Protein AF-A0A840A5S4-F1 (afdb_monomer)

Foldseek 3Di:
DVVCCPPLVNQLVVLVVQLVVLVVVLVVVVVVPDDPVRVVVSVVSNVVSVVSNCCSPPVDPDPPPPPPDDD

Structure (mmCIF, N/CA/C/O backbone):
data_AF-A0A840A5S4-F1
#
_entry.id   AF-A0A840A5S4-F1
#
loop_
_atom_site.group_PDB
_atom_site.id
_atom_site.type_symbol
_atom_site.label_atom_id
_atom_site.label_alt_id
_atom_site.label_comp_id
_atom_site.label_asym_id
_atom_site.label_entity_id
_atom_site.label_seq_id
_atom_site.pdbx_PDB_ins_code
_atom_site.Cartn_x
_atom_site.Cartn_y
_atom_site.Cartn_z
_atom_site.occupancy
_atom_site.B_iso_or_equiv
_atom_site.auth_seq_id
_atom_site.auth_comp_id
_atom_site.auth_asym_id
_atom_site.auth_atom_id
_atom_site.pdbx_PDB_model_num
ATOM 1 N N . MET A 1 1 ? 12.615 -19.667 -7.357 1.00 49.53 1 MET A N 1
ATOM 2 C CA . MET A 1 1 ? 11.445 -18.787 -7.118 1.00 49.53 1 MET A CA 1
ATOM 3 C C . MET A 1 1 ? 11.849 -17.368 -6.709 1.00 49.53 1 MET A C 1
ATOM 5 O O . MET A 1 1 ? 11.313 -16.441 -7.295 1.00 49.53 1 MET A O 1
ATOM 9 N N . LEU A 1 2 ? 12.849 -17.166 -5.834 1.00 55.94 2 LEU A N 1
ATOM 10 C CA . LEU A 1 2 ? 13.393 -15.821 -5.538 1.00 55.94 2 LEU A CA 1
ATOM 11 C C . LEU A 1 2 ? 13.861 -15.046 -6.789 1.00 55.94 2 LEU A C 1
ATOM 13 O O . LEU A 1 2 ? 13.611 -13.856 -6.894 1.00 55.94 2 LEU A O 1
ATOM 17 N N . LYS A 1 3 ? 14.460 -15.719 -7.784 1.00 48.03 3 LYS A N 1
ATOM 18 C CA . LYS A 1 3 ? 14.872 -15.082 -9.055 1.00 48.03 3 LYS A CA 1
ATOM 19 C C . LYS A 1 3 ? 13.729 -14.402 -9.829 1.00 48.03 3 LYS A C 1
ATOM 21 O O . LYS A 1 3 ? 13.993 -13.470 -10.573 1.00 48.03 3 LYS A O 1
ATOM 26 N N . LEU A 1 4 ? 12.486 -14.862 -9.662 1.00 52.88 4 LEU A N 1
ATOM 27 C CA . LEU A 1 4 ? 11.306 -14.245 -10.278 1.00 52.88 4 LEU A CA 1
ATOM 28 C C . LEU A 1 4 ? 10.844 -13.011 -9.494 1.00 52.88 4 LEU A C 1
ATOM 30 O O . LEU A 1 4 ? 10.478 -12.026 -10.117 1.00 52.88 4 LEU A O 1
ATOM 34 N N . LEU A 1 5 ? 10.935 -13.032 -8.157 1.00 54.62 5 LEU A N 1
ATOM 35 C CA . LEU A 1 5 ? 10.657 -11.876 -7.287 1.00 54.62 5 LEU A CA 1
ATOM 36 C C . LEU A 1 5 ? 11.602 -10.695 -7.553 1.00 54.62 5 LEU A C 1
ATOM 38 O O . LEU A 1 5 ? 11.183 -9.549 -7.448 1.00 54.62 5 LEU A O 1
ATOM 42 N N . PHE A 1 6 ? 12.849 -10.980 -7.937 1.00 62.94 6 PHE A N 1
ATOM 43 C CA . PHE A 1 6 ? 13.851 -9.970 -8.300 1.00 62.94 6 PHE A CA 1
ATOM 44 C C . PHE A 1 6 ? 13.989 -9.754 -9.817 1.00 62.94 6 PHE A C 1
ATOM 46 O O . PHE A 1 6 ? 14.903 -9.065 -10.262 1.00 62.94 6 PHE A O 1
ATOM 53 N N . SER A 1 7 ? 13.102 -10.343 -10.627 1.00 68.25 7 SER A N 1
ATOM 54 C CA . SER A 1 7 ? 12.953 -9.959 -12.034 1.00 68.25 7 SER A CA 1
ATOM 55 C C . SER A 1 7 ? 12.219 -8.620 -12.109 1.00 68.25 7 SER A C 1
ATOM 57 O O . SER A 1 7 ? 11.358 -8.361 -11.269 1.00 68.25 7 SER A O 1
ATOM 59 N N . SER A 1 8 ? 12.500 -7.795 -13.124 1.00 70.44 8 SER A N 1
ATOM 60 C CA . SER A 1 8 ? 11.801 -6.517 -13.342 1.00 70.44 8 SER A CA 1
ATOM 61 C C . SER A 1 8 ? 10.280 -6.681 -13.293 1.00 70.44 8 SER A C 1
ATOM 63 O O . SER A 1 8 ? 9.597 -5.930 -12.606 1.00 70.44 8 SER A O 1
ATOM 65 N N . TRP A 1 9 ? 9.760 -7.740 -13.915 1.00 77.62 9 TRP A N 1
ATOM 66 C CA . TRP A 1 9 ? 8.335 -8.059 -13.902 1.00 77.62 9 TRP A CA 1
ATOM 67 C C . TRP A 1 9 ? 7.819 -8.410 -12.497 1.00 77.62 9 TRP A C 1
ATOM 69 O O . TRP A 1 9 ? 6.804 -7.878 -12.052 1.00 77.62 9 TRP A O 1
ATOM 79 N N . GLY A 1 10 ? 8.524 -9.274 -11.761 1.00 80.88 10 GLY A N 1
ATOM 80 C CA . GLY A 1 10 ? 8.104 -9.669 -10.414 1.00 80.88 10 GLY A CA 1
ATOM 81 C C . GLY A 1 10 ? 8.207 -8.537 -9.394 1.00 80.88 10 GLY A C 1
ATOM 82 O O . GLY A 1 10 ? 7.343 -8.427 -8.528 1.00 80.88 10 GLY A 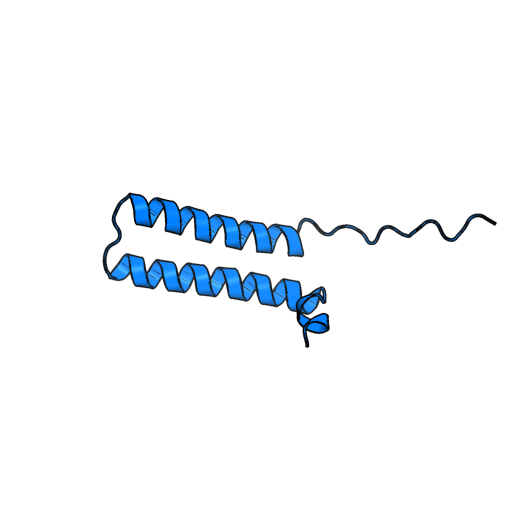O 1
ATOM 83 N N . ALA A 1 11 ? 9.200 -7.658 -9.527 1.00 84.19 11 ALA A N 1
ATOM 84 C CA . ALA A 1 11 ? 9.341 -6.472 -8.691 1.00 84.19 11 ALA A CA 1
ATOM 85 C C . ALA A 1 11 ? 8.223 -5.452 -8.968 1.00 84.19 11 ALA A C 1
ATOM 87 O O . ALA A 1 11 ? 7.660 -4.872 -8.033 1.00 84.19 11 ALA A O 1
ATOM 88 N N . GLU A 1 12 ? 7.857 -5.250 -10.239 1.00 85.00 12 GLU A N 1
ATOM 89 C CA . GLU A 1 12 ? 6.743 -4.381 -10.620 1.00 85.00 12 GLU A CA 1
ATOM 90 C C . GLU A 1 12 ? 5.433 -4.905 -10.010 1.00 85.00 12 GLU A C 1
ATOM 92 O O . GLU A 1 12 ? 4.794 -4.212 -9.212 1.00 85.00 12 GLU A O 1
ATOM 97 N N . TRP A 1 13 ? 5.047 -6.150 -10.285 1.00 89.56 13 TRP A N 1
ATOM 98 C CA . TRP A 1 13 ? 3.798 -6.702 -9.745 1.00 89.56 13 TRP A CA 1
ATOM 99 C C . TRP A 1 13 ? 3.821 -6.875 -8.223 1.00 89.56 13 TRP A C 1
ATOM 101 O O . TRP A 1 13 ? 2.816 -6.606 -7.566 1.00 89.56 13 TRP A O 1
ATOM 111 N N . GLY A 1 14 ? 4.970 -7.230 -7.645 1.00 91.38 14 GLY A N 1
ATOM 112 C CA . GLY A 1 14 ? 5.147 -7.363 -6.200 1.00 91.38 14 GLY A CA 1
ATOM 113 C C . GLY A 1 14 ? 4.942 -6.045 -5.456 1.00 91.38 14 GLY A C 1
ATOM 114 O O . GLY A 1 14 ? 4.216 -6.005 -4.465 1.00 91.38 14 GLY A O 1
ATOM 115 N N . THR A 1 15 ? 5.502 -4.942 -5.961 1.00 92.12 15 THR A N 1
ATOM 116 C CA . THR A 1 15 ? 5.289 -3.618 -5.353 1.00 92.12 15 THR A CA 1
ATOM 117 C C . THR A 1 15 ? 3.872 -3.084 -5.568 1.00 92.12 15 THR A C 1
ATOM 119 O O . THR A 1 15 ? 3.349 -2.417 -4.681 1.00 92.12 15 THR A O 1
ATOM 122 N N . ALA A 1 16 ? 3.206 -3.406 -6.686 1.00 92.62 16 ALA A N 1
ATOM 123 C CA . ALA A 1 16 ? 1.781 -3.080 -6.857 1.00 92.62 16 ALA A CA 1
ATOM 124 C C . ALA A 1 16 ? 0.903 -3.820 -5.840 1.00 92.62 16 ALA A C 1
ATOM 126 O O . ALA A 1 16 ? 0.059 -3.206 -5.188 1.00 92.62 16 ALA A O 1
ATOM 127 N N . ALA A 1 17 ? 1.126 -5.127 -5.682 1.00 95.50 17 ALA A N 1
ATOM 128 C CA . ALA A 1 17 ? 0.416 -5.930 -4.697 1.00 95.50 17 ALA A CA 1
ATOM 129 C C . ALA A 1 17 ? 0.667 -5.407 -3.275 1.00 95.50 17 ALA A C 1
ATOM 131 O O . ALA A 1 17 ? -0.273 -5.301 -2.492 1.00 95.50 17 ALA A O 1
ATOM 1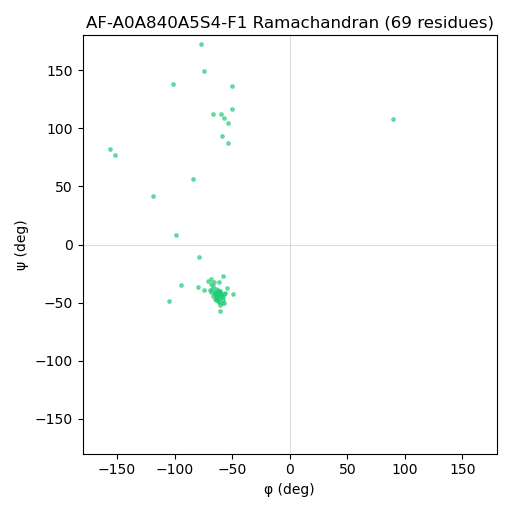32 N N . LEU A 1 18 ? 1.907 -5.015 -2.960 1.00 96.06 18 LEU A N 1
ATOM 133 C CA . LEU A 1 18 ? 2.254 -4.425 -1.669 1.00 96.06 18 LEU A CA 1
ATOM 134 C C . LEU A 1 18 ? 1.419 -3.175 -1.371 1.00 96.06 18 LEU A C 1
ATOM 136 O O . LEU A 1 18 ? 0.818 -3.106 -0.303 1.00 96.06 18 LEU A O 1
ATOM 140 N N . VAL A 1 19 ? 1.334 -2.222 -2.308 1.00 96.94 19 VAL A N 1
ATOM 141 C CA . VAL A 1 19 ? 0.507 -1.013 -2.136 1.00 96.94 19 VAL A CA 1
ATOM 142 C C . VAL A 1 19 ? -0.950 -1.396 -1.879 1.00 96.94 19 VAL A C 1
ATOM 144 O O . VAL A 1 19 ? -1.548 -0.921 -0.917 1.00 96.94 19 VAL A O 1
ATOM 147 N N . PHE A 1 20 ? -1.506 -2.307 -2.683 1.00 97.31 20 PHE A N 1
ATOM 148 C CA . PHE A 1 20 ? -2.886 -2.762 -2.524 1.00 97.31 20 PHE A CA 1
ATOM 149 C C . PHE A 1 20 ? -3.146 -3.375 -1.142 1.00 97.31 20 PHE A C 1
ATOM 151 O O . PHE A 1 20 ? -4.090 -2.977 -0.460 1.00 97.31 20 PHE A O 1
ATOM 158 N N . PHE A 1 21 ? -2.307 -4.315 -0.699 1.00 98.00 21 PHE A N 1
ATOM 159 C CA . PHE A 1 21 ? -2.489 -4.984 0.589 1.00 98.00 21 PHE A CA 1
ATOM 160 C C . PHE A 1 21 ? -2.285 -4.042 1.775 1.00 98.00 21 PHE A C 1
ATOM 162 O O . PHE A 1 21 ? -3.044 -4.121 2.740 1.00 98.00 21 PHE A O 1
ATOM 169 N N . VAL A 1 22 ? -1.313 -3.128 1.701 1.00 98.00 22 VAL A N 1
ATOM 170 C CA . VAL A 1 22 ? -1.101 -2.108 2.738 1.00 98.00 22 VAL A CA 1
ATOM 171 C C . VAL A 1 22 ? -2.329 -1.205 2.838 1.00 98.00 22 VAL A C 1
ATOM 173 O O . VAL A 1 22 ? -2.862 -1.025 3.931 1.00 98.00 22 VAL A O 1
ATOM 176 N N . SER A 1 23 ? -2.841 -0.699 1.714 1.00 96.88 23 SER A N 1
ATOM 177 C CA . SER A 1 23 ? -4.061 0.115 1.696 1.00 96.88 23 SER A CA 1
ATOM 178 C C . SER A 1 23 ? -5.288 -0.650 2.199 1.00 96.88 23 SER A C 1
ATOM 180 O O . SER A 1 23 ? -6.065 -0.100 2.976 1.00 96.88 23 SER A O 1
ATOM 182 N N . ALA A 1 24 ? -5.454 -1.919 1.815 1.00 97.75 24 ALA A N 1
ATOM 183 C CA . ALA A 1 24 ? -6.557 -2.759 2.280 1.00 97.75 24 ALA A CA 1
ATOM 184 C C . ALA A 1 24 ? -6.498 -3.002 3.798 1.00 97.75 24 ALA A C 1
ATOM 186 O O . ALA A 1 24 ? -7.513 -2.879 4.484 1.00 97.75 24 ALA A O 1
ATOM 187 N N . ALA A 1 25 ? -5.311 -3.295 4.337 1.00 97.25 25 ALA A N 1
ATOM 188 C CA . ALA A 1 25 ? -5.107 -3.473 5.771 1.00 97.25 25 ALA A CA 1
ATOM 189 C C . ALA A 1 25 ? -5.402 -2.178 6.541 1.00 97.25 25 ALA A C 1
ATOM 191 O O . ALA A 1 25 ? -6.141 -2.202 7.523 1.00 97.25 25 ALA A O 1
ATOM 192 N N . VAL A 1 26 ? -4.895 -1.038 6.062 1.00 97.50 26 VAL A N 1
ATOM 193 C CA . VAL A 1 26 ? -5.186 0.276 6.653 1.00 97.50 26 VAL A CA 1
ATOM 194 C C . VAL A 1 26 ? -6.683 0.578 6.615 1.00 97.50 26 VAL A C 1
ATOM 196 O O . VAL A 1 26 ? -7.229 1.003 7.627 1.00 97.50 26 VAL A O 1
ATOM 199 N N . GLY A 1 27 ? -7.369 0.312 5.500 1.00 96.12 27 GLY A N 1
ATOM 200 C CA . GLY A 1 27 ? -8.817 0.501 5.388 1.00 96.12 27 GLY A CA 1
ATOM 201 C C . GLY A 1 27 ? -9.605 -0.344 6.390 1.00 96.12 27 GLY A C 1
ATOM 202 O O . GLY A 1 27 ? -10.542 0.153 7.015 1.00 96.12 27 GLY A O 1
ATOM 203 N N . ARG A 1 28 ? -9.185 -1.595 6.613 1.00 97.25 28 ARG A N 1
ATOM 204 C CA . ARG A 1 28 ? -9.769 -2.461 7.644 1.00 97.25 28 ARG A CA 1
ATOM 205 C C . ARG A 1 28 ? -9.600 -1.861 9.044 1.00 97.25 28 ARG A C 1
ATOM 207 O O . ARG A 1 28 ? -10.589 -1.725 9.756 1.00 97.25 28 ARG A O 1
ATOM 214 N N . PHE A 1 29 ? -8.382 -1.484 9.431 1.00 95.12 29 PHE A N 1
ATOM 215 C CA . PHE A 1 29 ? -8.143 -0.899 10.755 1.00 95.12 29 PHE A CA 1
ATOM 216 C C . PHE A 1 29 ? -8.8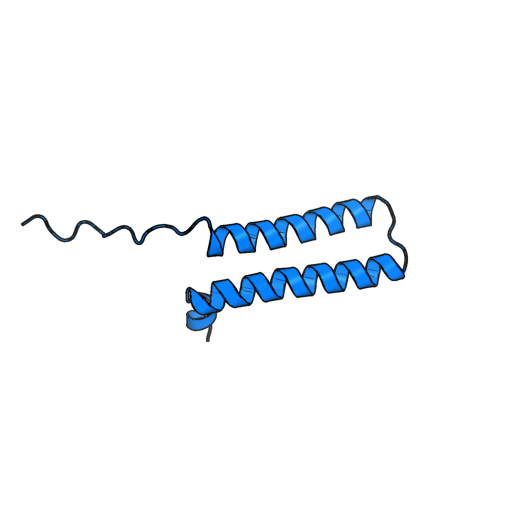27 0.463 10.919 1.00 95.12 29 PHE A C 1
ATOM 218 O O . PHE A 1 29 ? -9.301 0.787 12.003 1.00 95.12 29 PHE A O 1
ATOM 225 N N . ALA A 1 30 ? -8.957 1.238 9.839 1.00 95.56 30 ALA A N 1
ATOM 226 C CA . ALA A 1 30 ? -9.686 2.501 9.851 1.00 95.56 30 ALA A CA 1
ATOM 227 C C . ALA A 1 30 ? -11.167 2.296 10.198 1.00 95.56 30 ALA A C 1
ATOM 229 O O . ALA A 1 30 ? -11.720 3.091 10.954 1.00 95.56 30 ALA A O 1
ATOM 230 N N . ALA A 1 31 ? -11.787 1.221 9.696 1.00 96.69 31 ALA A N 1
ATOM 231 C CA . ALA A 1 31 ? -13.174 0.869 10.003 1.00 96.69 31 ALA A CA 1
ATOM 232 C C . ALA A 1 31 ? -13.379 0.418 11.461 1.00 96.69 31 ALA A C 1
ATOM 234 O O . ALA A 1 31 ? -14.453 0.631 12.018 1.00 96.69 31 ALA A O 1
ATOM 235 N N . GLU A 1 32 ? -12.358 -0.173 12.089 1.00 95.56 32 GLU A N 1
ATOM 236 C CA . GLU A 1 32 ? -12.370 -0.554 13.512 1.00 95.56 32 GLU A CA 1
ATOM 237 C C . GLU A 1 32 ? -12.113 0.651 14.447 1.00 95.56 32 GLU A C 1
ATOM 239 O O . GLU A 1 32 ? -12.349 0.566 15.651 1.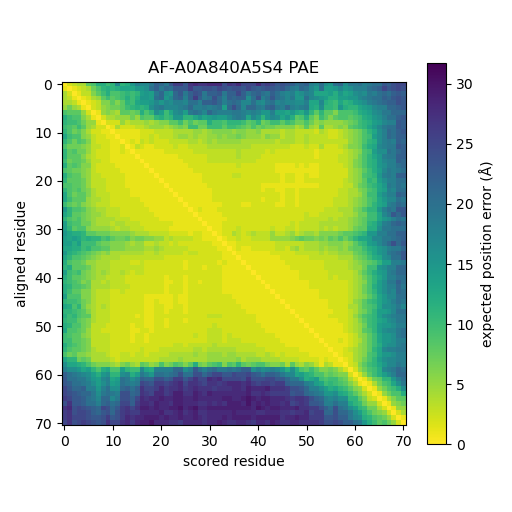00 95.56 32 GLU A O 1
ATOM 244 N N . GLY A 1 33 ? -11.695 1.793 13.888 1.00 94.00 33 GLY A N 1
ATOM 245 C CA . GLY A 1 33 ? -11.380 3.018 14.616 1.00 94.00 33 GLY A CA 1
ATOM 246 C C . GLY A 1 33 ? -9.911 3.068 15.034 1.00 94.00 33 GLY A C 1
ATOM 247 O O . GLY A 1 33 ? -9.482 2.377 15.954 1.00 94.00 33 GLY A O 1
ATOM 248 N N . MET A 1 34 ? -9.137 3.936 14.377 1.00 96.94 34 MET A N 1
ATOM 249 C CA . MET A 1 34 ? -7.726 4.163 14.700 1.00 96.94 34 MET A CA 1
ATOM 250 C C . MET A 1 34 ? -7.522 5.443 15.511 1.00 96.94 34 MET A C 1
ATOM 252 O O . MET A 1 34 ? -8.090 6.492 15.200 1.00 96.94 34 MET A O 1
ATOM 256 N N . ASN A 1 35 ? -6.650 5.373 16.517 1.00 97.31 35 ASN A N 1
ATOM 257 C CA . ASN A 1 35 ? -6.169 6.550 17.237 1.00 97.31 35 ASN A CA 1
ATOM 258 C C . ASN A 1 35 ? -5.102 7.316 16.430 1.00 97.31 35 ASN A C 1
ATOM 260 O O . ASN A 1 35 ? -4.613 6.849 15.400 1.00 97.31 35 ASN A O 1
ATOM 264 N N . THR A 1 36 ? -4.702 8.495 16.912 1.00 96.94 36 THR A N 1
ATOM 265 C CA . THR A 1 36 ? -3.749 9.374 16.212 1.00 96.94 36 THR A CA 1
ATOM 266 C C . THR A 1 36 ? -2.420 8.689 15.889 1.00 96.94 36 THR A C 1
ATOM 268 O O . THR A 1 36 ? -1.901 8.844 14.786 1.00 96.94 36 THR A O 1
ATOM 271 N N . LEU A 1 37 ? -1.868 7.902 16.818 1.00 97.31 37 LEU A N 1
ATOM 272 C CA . LEU A 1 37 ? -0.577 7.241 16.614 1.00 97.31 37 LEU A CA 1
ATOM 273 C C . LEU A 1 37 ? -0.674 6.143 15.542 1.00 97.31 37 LEU A C 1
ATOM 275 O O . LEU A 1 37 ? 0.219 6.004 14.706 1.00 97.31 37 LEU A O 1
ATOM 279 N N . GLN A 1 38 ? -1.781 5.398 15.542 1.00 96.94 38 GLN A N 1
ATOM 280 C CA . GLN A 1 38 ? -2.078 4.378 14.537 1.00 96.94 38 GLN A CA 1
ATOM 281 C 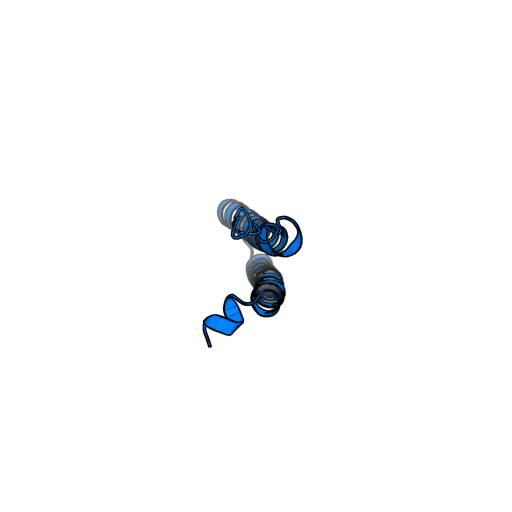C . GLN A 1 38 ? -2.257 4.999 13.149 1.00 96.94 38 GLN A C 1
ATOM 283 O O . GLN A 1 38 ? -1.704 4.477 12.185 1.00 96.94 38 GLN A O 1
ATOM 288 N N . TRP A 1 39 ? -2.930 6.149 13.047 1.00 96.69 39 TRP A N 1
ATOM 289 C CA . TRP A 1 39 ? -3.034 6.900 11.792 1.00 96.69 39 TRP A CA 1
ATOM 290 C C . TRP A 1 39 ? -1.675 7.360 11.265 1.00 96.69 39 TRP A C 1
ATOM 292 O O . TRP A 1 39 ? -1.393 7.178 10.082 1.00 96.69 39 TRP A O 1
ATOM 302 N N . CYS A 1 40 ? -0.805 7.896 12.126 1.00 98.06 40 CYS A N 1
ATOM 303 C CA . CYS A 1 40 ? 0.552 8.277 11.727 1.00 98.06 40 CYS A CA 1
ATOM 304 C C . CYS A 1 40 ? 1.329 7.080 11.159 1.00 98.06 40 CYS A C 1
ATOM 306 O O . CYS A 1 40 ? 1.954 7.186 10.100 1.00 98.06 40 CYS A O 1
ATOM 308 N N . GLY A 1 41 ? 1.252 5.924 11.826 1.00 97.44 41 GLY A N 1
ATOM 309 C CA . GLY A 1 41 ? 1.869 4.686 11.348 1.00 97.44 41 GLY A CA 1
ATOM 310 C C . GLY A 1 41 ? 1.269 4.196 10.027 1.00 97.44 41 GLY A C 1
ATOM 311 O O . GLY A 1 41 ? 2.008 3.851 9.107 1.00 97.44 41 GLY A O 1
ATOM 312 N N . ALA A 1 42 ? -0.058 4.228 9.899 1.00 97.56 42 ALA A N 1
ATOM 313 C CA . ALA A 1 42 ? -0.782 3.814 8.702 1.00 97.56 42 ALA A CA 1
ATOM 314 C C . ALA A 1 42 ? -0.421 4.671 7.479 1.00 97.56 42 ALA A C 1
ATOM 316 O O . ALA A 1 42 ? -0.101 4.132 6.420 1.00 97.56 42 ALA A O 1
ATOM 317 N N . ILE A 1 43 ? -0.402 5.999 7.634 1.00 97.62 43 ILE A N 1
ATOM 318 C CA . ILE A 1 43 ? 0.016 6.932 6.579 1.00 97.62 43 ILE A CA 1
ATOM 319 C C . ILE A 1 43 ? 1.468 6.656 6.182 1.00 97.62 43 ILE A C 1
ATOM 321 O O . ILE A 1 43 ? 1.771 6.543 4.996 1.00 97.62 43 ILE A O 1
ATOM 325 N N . THR A 1 44 ? 2.355 6.478 7.165 1.00 98.12 44 THR A N 1
ATOM 326 C CA . THR A 1 44 ? 3.768 6.159 6.915 1.00 98.12 44 THR A CA 1
ATOM 327 C C . THR 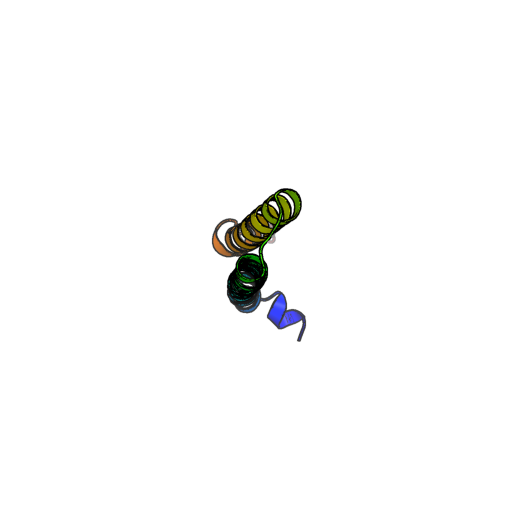A 1 44 ? 3.920 4.857 6.127 1.00 98.12 44 THR A C 1
ATOM 329 O O . THR A 1 44 ? 4.679 4.812 5.161 1.00 98.12 44 THR A O 1
ATOM 332 N N . ALA A 1 45 ? 3.166 3.812 6.476 1.00 97.62 45 ALA A N 1
ATOM 333 C CA . ALA A 1 45 ? 3.201 2.530 5.776 1.00 97.62 45 ALA A CA 1
ATOM 334 C C . ALA A 1 45 ? 2.711 2.649 4.323 1.00 97.62 45 ALA A C 1
ATOM 336 O O . ALA A 1 45 ? 3.344 2.112 3.411 1.00 97.62 45 ALA A O 1
ATOM 337 N N . VAL A 1 46 ? 1.622 3.390 4.088 1.00 97.88 46 VAL A N 1
ATOM 338 C CA . VAL A 1 46 ? 1.114 3.649 2.733 1.00 97.88 46 VAL A CA 1
ATOM 339 C C . VAL A 1 46 ? 2.162 4.396 1.909 1.00 97.88 46 VAL A C 1
ATOM 341 O O . VAL A 1 46 ? 2.514 3.940 0.821 1.00 97.88 46 VAL A O 1
ATOM 344 N N . LEU A 1 47 ? 2.735 5.479 2.439 1.00 97.88 47 LEU A N 1
ATOM 345 C CA . LEU A 1 47 ? 3.775 6.246 1.748 1.00 97.88 47 LEU A CA 1
ATOM 346 C C . LEU A 1 47 ? 5.025 5.406 1.462 1.00 97.88 47 LEU A C 1
ATOM 348 O O . LEU A 1 47 ? 5.571 5.481 0.362 1.00 97.88 47 LEU A O 1
ATOM 352 N N . ALA A 1 48 ? 5.451 4.563 2.403 1.00 97.31 48 ALA A N 1
ATOM 353 C CA . ALA A 1 48 ? 6.571 3.648 2.203 1.00 97.31 48 ALA A CA 1
ATOM 354 C C . ALA A 1 48 ? 6.291 2.636 1.079 1.00 97.31 48 ALA A C 1
ATOM 356 O O . ALA A 1 48 ? 7.150 2.405 0.228 1.00 97.31 48 ALA A O 1
ATOM 357 N N . SER A 1 49 ? 5.075 2.081 1.018 1.00 96.69 49 SER A N 1
ATOM 358 C CA . SER A 1 49 ? 4.684 1.149 -0.048 1.00 96.69 49 SER A CA 1
ATOM 359 C C . SER A 1 49 ? 4.670 1.816 -1.429 1.00 96.69 49 SER A C 1
ATOM 361 O O . SER A 1 49 ? 5.184 1.251 -2.397 1.00 96.69 49 SER A O 1
ATOM 363 N N . ILE A 1 50 ? 4.166 3.053 -1.515 1.00 96.44 50 ILE A N 1
ATOM 364 C CA . ILE A 1 50 ? 4.177 3.855 -2.744 1.00 96.44 50 ILE A CA 1
ATOM 365 C C . ILE A 1 50 ? 5.617 4.180 -3.143 1.00 96.44 50 ILE A C 1
ATOM 367 O O . ILE A 1 50 ? 5.976 4.046 -4.309 1.00 96.44 50 ILE A O 1
ATOM 371 N N . THR A 1 51 ? 6.466 4.542 -2.182 1.00 95.69 51 THR A N 1
ATOM 372 C CA . THR A 1 51 ? 7.884 4.837 -2.432 1.00 95.69 51 THR A CA 1
ATOM 373 C C . THR A 1 51 ? 8.607 3.617 -2.998 1.00 95.69 51 THR A C 1
ATOM 375 O O . THR A 1 51 ? 9.351 3.749 -3.964 1.00 95.69 51 THR A O 1
ATOM 378 N N . ALA A 1 52 ? 8.336 2.413 -2.484 1.00 93.06 52 ALA A N 1
ATOM 379 C CA . ALA A 1 52 ? 8.874 1.176 -3.051 1.00 93.06 52 ALA A CA 1
ATOM 380 C C . ALA A 1 52 ? 8.398 0.948 -4.499 1.00 93.06 52 ALA A C 1
ATOM 382 O O . ALA A 1 52 ? 9.188 0.576 -5.366 1.00 93.06 52 ALA A O 1
ATOM 383 N N . ALA A 1 53 ? 7.122 1.219 -4.793 1.00 92.50 53 ALA A N 1
ATOM 384 C CA . ALA A 1 53 ? 6.587 1.143 -6.151 1.00 92.50 53 ALA A CA 1
ATOM 385 C C . ALA A 1 53 ? 7.227 2.168 -7.107 1.00 92.50 53 ALA A C 1
ATOM 387 O O . ALA A 1 53 ? 7.479 1.831 -8.267 1.00 92.50 53 ALA A O 1
ATOM 388 N N . VAL A 1 54 ? 7.507 3.385 -6.629 1.00 93.06 54 VAL A N 1
ATOM 389 C CA . VAL A 1 54 ? 8.229 4.437 -7.366 1.00 93.06 54 VAL A CA 1
ATOM 390 C C . VAL A 1 54 ? 9.678 4.026 -7.606 1.00 93.06 54 VAL A C 1
ATOM 392 O O . VAL A 1 54 ? 10.149 4.141 -8.733 1.00 93.06 54 VAL A O 1
ATOM 395 N N . ALA A 1 55 ? 10.359 3.477 -6.601 1.00 90.00 55 ALA A N 1
ATOM 396 C CA . ALA A 1 55 ? 11.730 3.004 -6.745 1.00 90.00 55 ALA A CA 1
ATOM 397 C C . ALA A 1 55 ? 11.849 1.952 -7.859 1.00 90.00 55 ALA A C 1
ATOM 399 O O . ALA A 1 55 ? 12.741 2.031 -8.691 1.00 90.00 55 ALA A O 1
ATOM 400 N N . VAL A 1 56 ? 10.901 1.015 -7.943 1.00 88.38 56 VAL A N 1
ATOM 401 C CA . VAL A 1 56 ? 10.927 -0.032 -8.978 1.00 88.38 56 VAL A CA 1
ATOM 402 C C . VAL A 1 56 ? 10.541 0.487 -10.369 1.00 88.38 56 VAL A C 1
ATOM 404 O O . VAL A 1 56 ? 11.105 0.052 -11.372 1.00 88.38 56 VAL A O 1
ATOM 407 N N . ARG A 1 57 ? 9.548 1.379 -10.463 1.00 84.50 57 ARG A N 1
ATOM 408 C CA . ARG A 1 57 ? 8.969 1.783 -11.760 1.00 84.50 57 ARG A CA 1
ATOM 409 C C . ARG A 1 57 ? 9.581 3.043 -12.355 1.00 84.50 57 ARG A C 1
ATOM 411 O O . ARG A 1 57 ? 9.640 3.155 -13.577 1.00 84.50 57 ARG A O 1
ATOM 418 N N . VAL A 1 58 ? 9.965 3.989 -11.505 1.00 86.81 58 VAL A N 1
ATOM 419 C CA . VAL A 1 58 ? 10.404 5.338 -11.885 1.00 86.81 58 VAL A CA 1
ATOM 420 C C . VAL A 1 58 ? 11.913 5.458 -11.750 1.00 86.81 58 VAL A C 1
ATOM 422 O O . VAL A 1 58 ? 12.568 5.895 -12.691 1.00 86.81 58 VAL A O 1
ATOM 425 N N . TRP A 1 59 ? 12.480 5.027 -10.621 1.00 85.62 59 TRP A N 1
ATOM 426 C CA . TRP A 1 59 ? 13.931 5.028 -10.400 1.00 85.62 59 TRP A CA 1
ATOM 427 C C . TRP A 1 59 ? 14.577 3.776 -10.991 1.00 85.62 59 TRP A C 1
ATOM 429 O O . TRP A 1 59 ? 15.234 3.001 -10.301 1.00 85.62 59 TRP A O 1
ATOM 439 N N . LYS A 1 60 ? 14.362 3.550 -12.288 1.00 66.62 60 LYS A N 1
ATO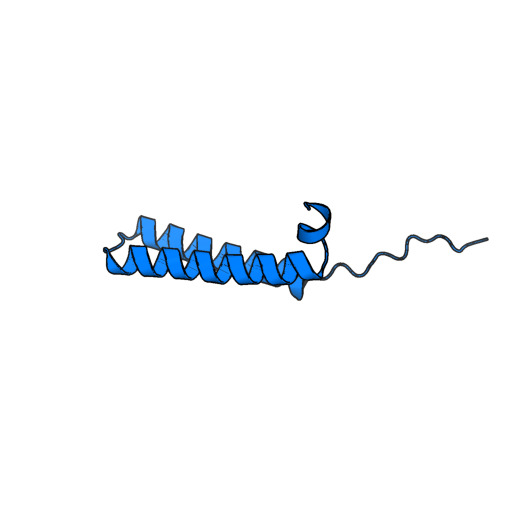M 440 C CA . LYS A 1 60 ? 15.083 2.502 -13.005 1.00 66.62 60 LYS A CA 1
ATOM 441 C C . LYS A 1 60 ? 16.554 2.901 -13.057 1.00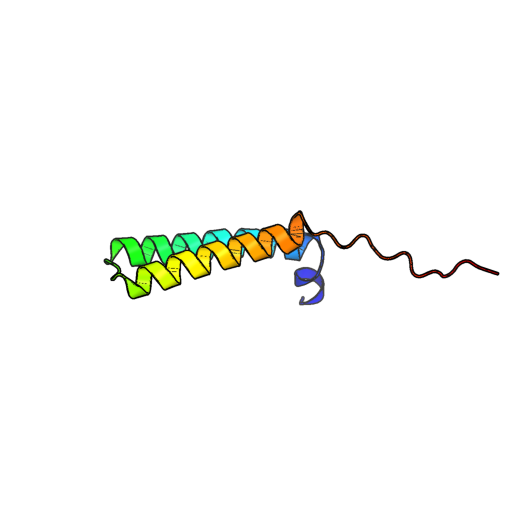 66.62 60 LYS A C 1
ATOM 443 O O . LYS A 1 60 ? 16.892 3.855 -13.752 1.00 66.62 60 LYS A O 1
ATOM 448 N N . ASP A 1 61 ? 17.413 2.164 -12.358 1.00 63.41 61 ASP A N 1
ATOM 449 C CA . ASP A 1 61 ? 18.832 2.160 -12.691 1.00 63.41 61 ASP A CA 1
ATOM 450 C C . ASP A 1 61 ? 18.927 1.661 -14.137 1.00 63.41 61 ASP A C 1
ATOM 452 O O . ASP A 1 61 ? 18.567 0.515 -14.437 1.00 63.41 61 ASP A O 1
ATOM 456 N N . GLU A 1 62 ? 19.336 2.530 -15.066 1.00 58.78 62 GLU A N 1
ATOM 457 C CA . GLU A 1 62 ? 19.764 2.062 -16.381 1.00 58.78 62 GLU A CA 1
ATOM 458 C C . GLU A 1 62 ? 20.780 0.939 -16.148 1.00 58.78 62 GLU A C 1
ATOM 460 O O . GLU A 1 62 ? 21.629 1.075 -15.259 1.00 58.78 62 GLU A O 1
ATOM 465 N N . PRO A 1 63 ? 20.720 -0.184 -16.891 1.00 56.81 63 PRO A N 1
ATOM 466 C CA . PRO A 1 63 ? 21.760 -1.185 -16.774 1.00 56.81 63 PRO A CA 1
ATOM 467 C C . PRO A 1 63 ? 23.065 -0.470 -17.097 1.00 56.81 63 PRO A C 1
ATOM 469 O O . PRO A 1 63 ? 23.288 -0.080 -18.245 1.00 56.81 63 PRO A O 1
ATOM 472 N N . VAL A 1 64 ? 23.903 -0.255 -16.079 1.00 54.88 64 VAL A N 1
ATOM 473 C CA . VAL A 1 64 ? 25.268 0.215 -16.265 1.00 54.88 64 VAL A CA 1
ATOM 474 C C . VAL A 1 64 ? 25.856 -0.775 -17.252 1.00 54.88 64 VAL A C 1
ATOM 476 O O . VAL A 1 64 ? 26.103 -1.930 -16.899 1.00 54.88 64 VAL A O 1
ATOM 479 N N . LYS A 1 65 ? 26.003 -0.361 -18.518 1.00 51.97 65 LYS A N 1
ATOM 480 C CA . LYS A 1 65 ? 26.827 -1.075 -19.482 1.00 51.97 65 LYS A CA 1
ATOM 481 C C . LYS A 1 65 ? 28.201 -1.069 -18.843 1.00 51.97 65 LYS A C 1
ATOM 483 O O . LYS A 1 65 ? 28.923 -0.077 -18.932 1.00 51.97 65 LYS A O 1
ATOM 488 N N . ALA A 1 66 ? 28.508 -2.133 -18.104 1.00 51.62 66 ALA A N 1
ATOM 489 C CA . ALA A 1 66 ? 29.839 -2.386 -17.613 1.00 51.62 66 ALA A CA 1
ATOM 490 C C . ALA A 1 66 ? 30.729 -2.237 -18.842 1.00 51.62 66 ALA A C 1
ATOM 492 O O . ALA A 1 66 ? 30.508 -2.909 -19.848 1.00 51.62 66 ALA A O 1
ATOM 493 N N . ARG A 1 67 ? 31.619 -1.243 -18.789 1.00 52.88 67 ARG A N 1
ATOM 494 C CA . ARG A 1 67 ? 32.634 -0.943 -19.795 1.00 52.88 67 ARG A CA 1
ATOM 495 C C . ARG A 1 67 ? 33.437 -2.226 -20.026 1.00 52.88 67 ARG A C 1
ATOM 497 O O . ARG A 1 67 ? 34.419 -2.479 -19.346 1.00 52.88 67 ARG A O 1
ATOM 504 N N . ALA A 1 68 ? 32.960 -3.053 -20.938 1.00 51.75 68 ALA A N 1
ATOM 505 C CA . ALA A 1 68 ? 33.613 -4.249 -21.439 1.00 51.75 68 ALA A CA 1
ATOM 506 C C . ALA A 1 68 ? 33.829 -4.067 -22.942 1.00 51.75 68 ALA A C 1
ATOM 508 O O . ALA A 1 68 ? 33.534 -4.955 -23.728 1.00 51.75 68 ALA A O 1
ATOM 509 N N . ASP A 1 69 ? 34.245 -2.859 -23.325 1.00 50.62 69 ASP A N 1
ATOM 510 C CA . ASP A 1 69 ? 34.672 -2.571 -24.685 1.00 50.62 69 ASP A CA 1
ATOM 511 C C . ASP A 1 69 ? 35.610 -1.359 -24.665 1.00 50.62 69 ASP A C 1
ATOM 513 O O . ASP A 1 69 ? 35.206 -0.197 -24.785 1.00 50.62 69 ASP A O 1
ATOM 517 N N . ARG A 1 70 ? 36.873 -1.632 -24.348 1.00 44.62 70 ARG A N 1
ATOM 518 C CA . ARG A 1 70 ? 37.993 -0.811 -24.795 1.00 44.62 70 ARG A CA 1
ATOM 519 C C . ARG A 1 70 ? 39.212 -1.717 -24.885 1.00 44.62 70 ARG A C 1
ATOM 521 O O . ARG A 1 70 ? 40.033 -1.744 -23.968 1.00 44.62 70 ARG A O 1
ATOM 528 N N . ASP A 1 71 ? 39.221 -2.493 -25.963 1.00 45.91 71 ASP A N 1
ATOM 529 C CA . ASP A 1 71 ? 40.453 -2.965 -26.595 1.00 45.91 71 ASP A CA 1
ATOM 530 C C . ASP A 1 71 ? 41.336 -1.764 -26.991 1.00 45.91 71 ASP A C 1
ATOM 532 O O . ASP A 1 71 ? 40.777 -0.706 -27.389 1.00 45.91 71 ASP A O 1
#

Nearest PDB structures (foldseek):
  5j73-assembly2_C  TM=8.076E-01  e=2.525E+00  synthetic construct

Radius of gyration: 17.58 Å; Cα contacts (8 Å, |Δi|>4): 31; chains: 1; bounding box: 54×28×44 Å

pLDDT: mean 83.26, std 18.21, range [44.62, 98.12]

Sequence (71 aa):
MLKLLFSSWGAEWGTAALVFFVSAAVGRFAAEGMNTLQWCGAI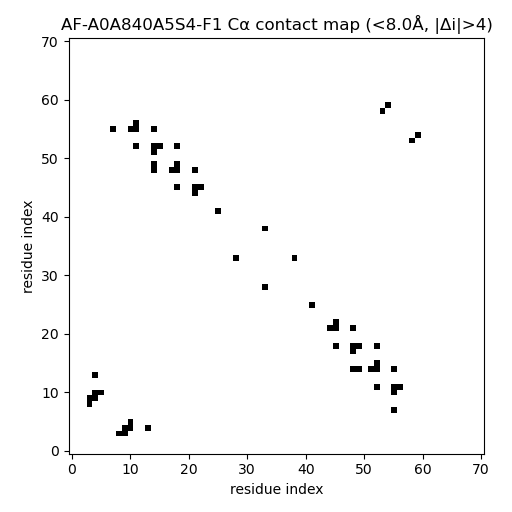TAVLASITAAVAVRVWKDEPVKARADRD

Solvent-accessible surface area (backbone atoms only — not comparable to full-atom values): 4134 Å² total; per-residue (Å²): 113,69,72,49,51,72,28,74,67,33,39,48,53,48,27,52,50,46,35,52,52,48,48,52,52,45,53,54,47,52,75,74,63,62,54,75,69,53,47,55,50,45,52,50,51,46,53,51,30,48,50,53,34,41,44,62,71,69,58,60,77,71,81,74,75,71,86,83,78,81,130

Organism: NCBI:txid98513

Secondary structure (DSSP, 8-state):
-HHHHTSHHHHHHHHHHHHHHHHHHHHHHHHH---HHHHHHHHHHHHHHHHHHHHHHTS------------

Mean predicted aligned error: 8.64 Å